Protein AF-A0A842TXM1-F1 (afdb_monomer_lite)

Foldseek 3Di:
DDDDLVRLVVLLVVLVVVLVVLVVVVVVCCVPPVPPDPDPVSVVVNVVSVVSNVVSVD

Secondary structure (DSSP, 8-state):
-PPPHHHHHHHHHHHHHHHHHHHHHHHHHHHH-TT----HHHHHHHHHHHHHHHHTT-

pLDDT: mean 81.81, std 12.72, range [56.78, 95.44]

Structure (mmCIF, N/CA/C/O backbone):
data_AF-A0A842TXM1-F1
#
_entry.id   AF-A0A842TXM1-F1
#
loop_
_atom_site.group_PDB
_atom_site.id
_atom_site.type_symbol
_atom_site.label_atom_id
_atom_site.label_alt_id
_atom_site.label_comp_id
_atom_site.label_asym_id
_atom_site.label_entity_id
_atom_site.label_seq_id
_atom_site.pdbx_PDB_ins_code
_atom_site.Cartn_x
_atom_site.Cartn_y
_atom_site.Cartn_z
_atom_site.occupancy
_atom_site.B_iso_or_equiv
_atom_site.auth_seq_id
_atom_site.auth_comp_id
_atom_site.auth_asym_id
_atom_site.auth_atom_id
_atom_site.pdbx_PDB_model_num
ATOM 1 N N . MET A 1 1 ? -14.003 -13.199 12.650 1.00 69.62 1 MET A N 1
ATOM 2 C CA . MET A 1 1 ? -13.078 -12.324 13.397 1.00 69.62 1 MET A CA 1
ATOM 3 C C . MET A 1 1 ? -13.049 -11.007 12.658 1.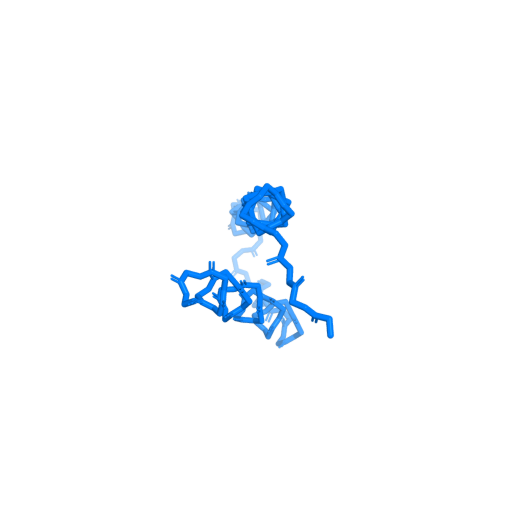00 69.62 1 MET A C 1
ATOM 5 O O . MET A 1 1 ? -12.782 -11.030 11.464 1.00 69.62 1 MET A O 1
ATOM 9 N N . GLU A 1 2 ? -13.403 -9.918 13.328 1.00 83.31 2 GLU A N 1
ATOM 10 C CA . GLU A 1 2 ? -13.252 -8.562 12.792 1.00 83.31 2 GLU A CA 1
ATOM 11 C C . GLU A 1 2 ? -11.943 -7.970 13.311 1.00 83.31 2 GLU A C 1
ATOM 13 O O . GLU A 1 2 ? -11.523 -8.288 14.424 1.00 83.31 2 GLU A O 1
ATOM 18 N N . LEU A 1 3 ? -11.295 -7.152 12.484 1.00 85.94 3 LEU A N 1
ATOM 19 C CA . LEU A 1 3 ? -10.115 -6.396 12.887 1.00 85.94 3 LEU A CA 1
ATOM 20 C C . LEU A 1 3 ? -10.527 -5.299 13.865 1.00 85.94 3 LEU A C 1
ATOM 22 O O . LEU A 1 3 ? -11.522 -4.606 13.642 1.00 85.94 3 LEU A O 1
ATOM 26 N N . THR A 1 4 ? -9.724 -5.105 14.901 1.00 92.12 4 THR A N 1
ATOM 27 C CA . THR A 1 4 ? -9.836 -3.946 15.786 1.00 92.12 4 THR A CA 1
ATOM 28 C C . THR A 1 4 ? -9.436 -2.661 15.057 1.00 92.12 4 THR A C 1
ATOM 30 O O . THR A 1 4 ? -8.699 -2.677 14.066 1.00 92.12 4 THR A O 1
ATOM 33 N N . ASP A 1 5 ? -9.868 -1.516 15.582 1.00 90.38 5 ASP A N 1
ATOM 34 C CA . ASP A 1 5 ? -9.504 -0.204 15.035 1.00 90.38 5 ASP A CA 1
ATOM 35 C C . ASP A 1 5 ? -7.985 0.037 15.026 1.00 90.38 5 ASP A C 1
ATOM 37 O O . ASP A 1 5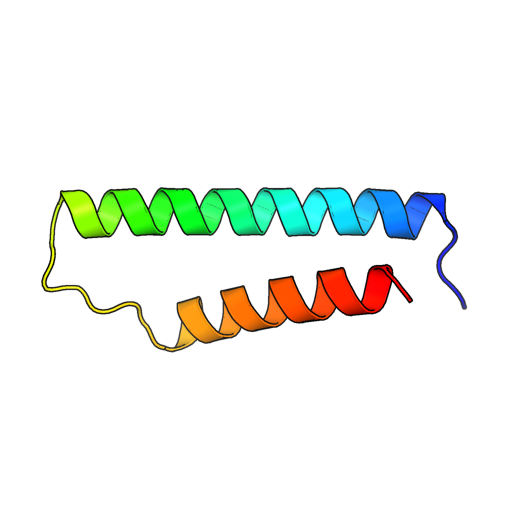 ? -7.458 0.708 14.133 1.00 90.38 5 ASP A O 1
ATOM 41 N N . GLU A 1 6 ? -7.261 -0.508 16.008 1.00 92.88 6 GLU A N 1
ATOM 42 C CA . GLU A 1 6 ? -5.800 -0.412 16.085 1.00 92.88 6 GLU A CA 1
ATOM 43 C C . GLU A 1 6 ? -5.122 -1.255 15.002 1.00 92.88 6 GLU A C 1
ATOM 45 O O . GLU A 1 6 ? -4.215 -0.766 14.324 1.00 92.88 6 GLU A O 1
ATOM 50 N N . GLU A 1 7 ? -5.605 -2.475 14.760 1.00 91.94 7 GLU A N 1
ATOM 51 C CA . GLU A 1 7 ? -5.108 -3.332 13.680 1.00 91.94 7 GLU A CA 1
ATOM 52 C C . GLU A 1 7 ? -5.403 -2.727 12.304 1.00 91.94 7 GLU A C 1
ATOM 54 O O . GLU A 1 7 ? -4.514 -2.694 11.450 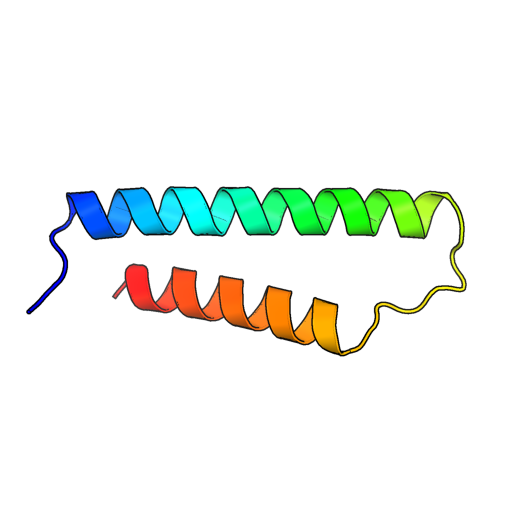1.00 91.94 7 GLU A O 1
ATOM 59 N N . LYS A 1 8 ? -6.605 -2.165 12.095 1.00 91.69 8 LYS A N 1
ATOM 60 C CA . LYS A 1 8 ? -6.947 -1.435 10.862 1.00 91.69 8 LYS A CA 1
ATOM 61 C C . LYS A 1 8 ? -5.995 -0.257 10.635 1.00 91.69 8 LYS A C 1
ATOM 63 O O . LYS A 1 8 ? -5.474 -0.088 9.531 1.00 91.69 8 LYS A O 1
ATOM 68 N N . LYS A 1 9 ? -5.712 0.540 11.674 1.00 92.12 9 LYS A N 1
ATOM 69 C CA . LYS A 1 9 ? -4.758 1.664 11.598 1.00 92.12 9 LYS A CA 1
ATOM 70 C C . LYS A 1 9 ? -3.343 1.197 11.274 1.00 92.12 9 LYS A C 1
ATOM 72 O O . LYS A 1 9 ? -2.691 1.804 10.423 1.00 92.12 9 LYS A O 1
ATOM 77 N N . PHE A 1 10 ? -2.875 0.132 11.921 1.00 94.56 10 PHE A N 1
ATOM 78 C CA . PHE A 1 10 ? -1.542 -0.417 11.688 1.00 94.56 10 PHE A CA 1
ATOM 79 C C . PHE A 1 10 ? -1.393 -0.959 10.262 1.00 94.56 10 PHE A C 1
ATOM 81 O O . PHE A 1 10 ? -0.445 -0.604 9.562 1.00 94.56 10 PHE A O 1
ATOM 88 N N . LEU A 1 11 ? -2.367 -1.733 9.783 1.00 93.69 11 LEU A N 1
ATOM 89 C CA . LEU A 1 11 ? -2.386 -2.238 8.409 1.00 93.69 11 LEU A CA 1
ATOM 90 C C . LEU A 1 11 ? -2.419 -1.101 7.389 1.00 93.69 11 LEU A C 1
ATOM 92 O O . LEU A 1 11 ? -1.648 -1.103 6.432 1.00 93.69 11 LEU A O 1
ATOM 96 N N . LYS A 1 12 ? -3.244 -0.079 7.623 1.00 93.00 12 LYS A N 1
ATOM 97 C CA . LYS A 1 12 ? -3.306 1.102 6.757 1.00 93.00 12 LYS A CA 1
ATOM 98 C C . LYS A 1 12 ? -1.970 1.842 6.704 1.00 93.00 12 LYS A C 1
ATOM 100 O O . LYS A 1 12 ? -1.579 2.316 5.639 1.00 93.00 12 LYS A O 1
ATOM 105 N N . PHE A 1 13 ? -1.260 1.936 7.827 1.00 94.75 13 PHE A N 1
ATOM 106 C CA . PHE A 1 13 ? 0.085 2.507 7.867 1.00 94.75 13 PHE A CA 1
ATOM 107 C C . PHE A 1 13 ? 1.075 1.694 7.021 1.00 94.75 13 PHE A C 1
ATOM 109 O O . PHE A 1 13 ? 1.800 2.281 6.216 1.00 94.75 13 PHE A O 1
ATOM 116 N N . LEU A 1 14 ? 1.076 0.364 7.156 1.00 95.44 14 LEU A N 1
ATOM 117 C CA . LEU A 1 14 ? 1.951 -0.515 6.375 1.00 95.44 14 LEU A CA 1
ATOM 118 C C . LEU A 1 14 ? 1.684 -0.399 4.870 1.00 95.44 14 LEU A C 1
ATOM 120 O O . LEU A 1 14 ? 2.620 -0.185 4.104 1.00 95.44 14 LEU A O 1
ATOM 124 N N . LEU A 1 15 ? 0.415 -0.457 4.459 1.00 94.25 15 LEU A N 1
ATOM 125 C CA . LEU A 1 15 ? 0.024 -0.359 3.050 1.00 94.25 15 LEU A CA 1
ATOM 126 C C . LEU A 1 15 ? 0.411 0.993 2.439 1.00 94.25 15 LEU A C 1
ATOM 128 O O . LEU A 1 15 ? 0.940 1.043 1.334 1.00 94.25 15 LEU A O 1
ATOM 132 N N . LYS A 1 16 ? 0.206 2.097 3.169 1.00 93.44 16 LYS A N 1
ATOM 133 C CA . LYS A 1 16 ? 0.620 3.435 2.715 1.00 93.44 16 LYS A CA 1
ATOM 134 C C . LYS A 1 16 ? 2.133 3.565 2.581 1.00 93.44 16 LYS A C 1
ATOM 136 O O . LYS A 1 16 ? 2.609 4.220 1.657 1.00 93.44 16 LYS A O 1
ATOM 141 N N . LYS A 1 17 ? 2.891 2.971 3.506 1.00 94.56 17 LYS A N 1
ATOM 142 C CA . LYS A 1 17 ? 4.354 2.973 3.444 1.00 94.56 17 LYS A CA 1
ATOM 143 C C . LYS A 1 17 ? 4.834 2.250 2.189 1.00 94.56 17 LYS A C 1
ATOM 145 O O . LYS A 1 17 ? 5.679 2.795 1.487 1.00 94.56 17 LYS A O 1
ATOM 150 N N . GLU A 1 18 ? 4.267 1.082 1.907 1.00 91.69 18 GLU A N 1
ATOM 151 C CA . GLU A 1 18 ? 4.599 0.286 0.725 1.00 91.69 18 GLU A CA 1
ATOM 152 C C . GLU A 1 18 ? 4.274 1.028 -0.576 1.00 91.69 18 GLU A C 1
ATOM 154 O O . GLU A 1 18 ? 5.142 1.156 -1.435 1.00 91.69 18 GLU A O 1
ATOM 159 N N . LEU A 1 19 ? 3.080 1.627 -0.668 1.00 91.00 19 LEU A N 1
ATOM 160 C CA . LEU A 1 19 ? 2.678 2.451 -1.813 1.00 91.00 19 LEU A CA 1
ATOM 161 C C . LEU A 1 19 ? 3.679 3.591 -2.068 1.00 91.00 19 LEU A C 1
ATOM 163 O O . LEU A 1 19 ? 4.127 3.798 -3.187 1.00 91.00 19 LEU A O 1
ATOM 167 N N . SER A 1 20 ? 4.110 4.280 -1.006 1.00 90.25 20 SER A N 1
ATOM 168 C CA . SER A 1 20 ? 5.092 5.366 -1.130 1.00 90.25 20 SER A CA 1
ATOM 169 C C . SER A 1 20 ? 6.482 4.890 -1.567 1.00 90.25 20 SER A C 1
ATOM 171 O O . SER A 1 20 ? 7.261 5.672 -2.113 1.00 90.25 20 SER A O 1
ATOM 173 N N . THR A 1 21 ? 6.832 3.635 -1.273 1.00 89.25 21 THR A N 1
ATOM 174 C CA . THR A 1 21 ? 8.093 3.030 -1.712 1.00 89.25 21 THR A CA 1
ATOM 175 C C . THR A 1 21 ? 8.031 2.733 -3.202 1.00 89.25 21 THR A C 1
ATOM 177 O O . THR A 1 21 ? 8.976 3.089 -3.904 1.00 89.25 21 THR A O 1
ATOM 180 N N . LEU A 1 22 ? 6.913 2.164 -3.671 1.00 85.94 22 LEU A N 1
ATOM 181 C CA . LEU A 1 22 ? 6.645 1.950 -5.093 1.00 85.94 22 LEU A CA 1
ATOM 182 C C . LEU A 1 22 ? 6.739 3.268 -5.851 1.00 85.94 22 LEU A C 1
ATOM 184 O O . LEU A 1 22 ? 7.640 3.404 -6.662 1.00 85.94 22 LEU A O 1
ATOM 188 N N . GLU A 1 23 ? 5.952 4.286 -5.491 1.00 84.12 23 GLU A N 1
ATOM 189 C CA . GLU A 1 23 ? 5.949 5.595 -6.173 1.00 84.12 23 GLU A CA 1
ATOM 190 C C . GLU A 1 23 ? 7.347 6.243 -6.274 1.00 84.12 23 GLU A C 1
ATOM 192 O O . GLU A 1 23 ? 7.646 6.993 -7.203 1.00 84.12 23 GLU A O 1
ATOM 197 N N . LYS A 1 24 ? 8.234 5.992 -5.301 1.00 84.25 24 LYS A N 1
ATOM 198 C CA . LYS A 1 24 ? 9.627 6.467 -5.352 1.00 84.25 24 LYS A CA 1
ATOM 199 C C . LYS A 1 24 ? 10.484 5.652 -6.311 1.00 84.25 24 LYS A C 1
ATOM 201 O O . LYS A 1 24 ? 11.330 6.232 -6.989 1.00 84.25 24 LYS A O 1
ATOM 206 N N . GLN A 1 25 ? 10.308 4.334 -6.330 1.00 79.19 25 GLN A N 1
ATOM 207 C CA . GLN A 1 25 ? 10.957 3.461 -7.307 1.00 79.19 25 GLN A CA 1
ATOM 208 C C . GLN A 1 25 ? 10.496 3.816 -8.719 1.00 79.19 25 GLN A C 1
ATOM 210 O O . GLN A 1 25 ? 11.344 3.952 -9.593 1.00 79.19 25 GLN A O 1
ATOM 215 N N . GLU A 1 26 ? 9.200 4.081 -8.898 1.00 74.75 26 GLU A N 1
ATOM 216 C CA . GLU A 1 26 ? 8.619 4.511 -10.167 1.00 74.75 26 GLU A CA 1
ATOM 217 C C . GLU A 1 26 ? 9.293 5.783 -10.690 1.00 74.75 26 GLU A C 1
ATOM 219 O O . GLU A 1 26 ? 9.884 5.776 -11.767 1.00 74.75 26 GLU A O 1
ATOM 224 N N . LYS A 1 27 ? 9.324 6.842 -9.871 1.00 71.75 27 LYS A N 1
ATOM 225 C CA . LYS A 1 27 ? 10.001 8.104 -10.217 1.00 71.75 27 LYS A CA 1
ATOM 226 C C . LYS A 1 27 ? 11.480 7.926 -10.523 1.00 71.75 27 LYS A C 1
ATOM 228 O O . LYS A 1 27 ? 11.999 8.556 -11.431 1.00 71.75 27 LYS A O 1
ATOM 233 N N . THR A 1 28 ? 12.158 7.063 -9.765 1.00 67.88 28 THR A N 1
ATOM 234 C CA . THR A 1 28 ? 13.575 6.784 -10.012 1.00 67.88 28 THR A CA 1
ATOM 235 C C . THR A 1 28 ? 13.751 6.168 -11.400 1.00 67.88 28 THR A C 1
ATOM 237 O O . THR A 1 28 ? 14.635 6.581 -12.132 1.00 67.88 28 THR A O 1
ATOM 240 N N . ILE A 1 29 ? 12.907 5.217 -11.798 1.00 67.38 29 ILE A N 1
ATOM 241 C CA . ILE A 1 29 ? 13.002 4.569 -13.113 1.00 67.38 29 ILE A CA 1
ATOM 242 C C . ILE A 1 29 ? 12.673 5.560 -14.239 1.00 67.38 29 ILE A C 1
ATOM 244 O O . ILE A 1 29 ? 13.436 5.643 -15.200 1.00 67.38 29 ILE A O 1
ATOM 248 N N . GLU A 1 30 ? 11.613 6.359 -14.091 1.00 63.66 30 GLU A N 1
ATOM 249 C CA . GLU A 1 30 ? 11.241 7.404 -15.060 1.00 63.66 30 GLU A CA 1
ATOM 250 C C . GLU A 1 30 ? 12.362 8.436 -15.279 1.00 63.66 30 GLU A C 1
ATOM 252 O O . GLU A 1 30 ? 12.582 8.876 -16.409 1.00 63.66 30 GLU A O 1
ATOM 257 N N . ASP A 1 31 ? 13.100 8.789 -14.221 1.00 64.62 31 ASP A N 1
ATOM 258 C CA . ASP A 1 31 ? 14.214 9.742 -14.279 1.00 64.62 31 ASP A CA 1
ATOM 259 C C . ASP A 1 31 ? 15.454 9.187 -15.018 1.00 64.62 31 ASP A C 1
ATOM 261 O O . ASP A 1 31 ? 16.253 9.971 -15.540 1.00 64.62 31 ASP A O 1
ATOM 265 N N . PHE A 1 32 ? 15.642 7.860 -15.070 1.00 63.28 32 PHE A N 1
ATOM 266 C CA . PHE A 1 32 ? 16.826 7.222 -15.671 1.00 63.28 32 PHE A CA 1
ATOM 267 C C . PHE A 1 32 ? 16.565 6.589 -17.047 1.00 63.28 32 PHE A C 1
ATOM 269 O O . PHE A 1 32 ? 17.450 6.659 -17.902 1.00 63.28 32 PHE A O 1
ATOM 276 N N . GLU A 1 33 ? 15.389 6.003 -17.294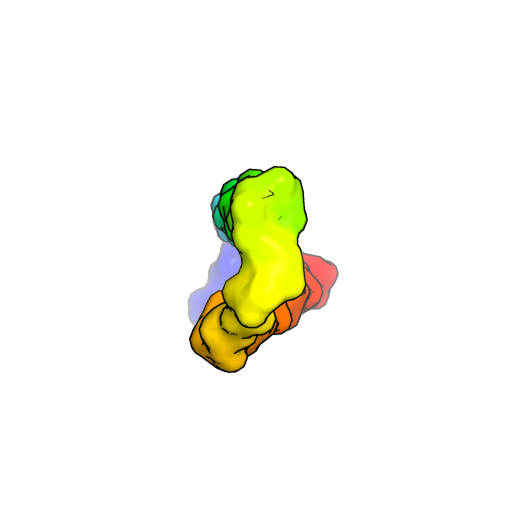 1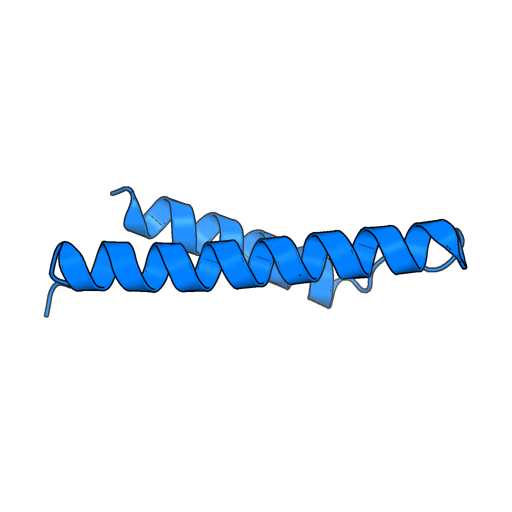.00 61.59 33 GLU A N 1
ATOM 277 C CA . GLU A 1 33 ? 15.053 5.320 -18.553 1.00 61.59 33 GLU A CA 1
ATOM 278 C C . GLU A 1 33 ? 13.557 5.489 -18.909 1.00 61.59 33 GLU A C 1
ATOM 280 O O . GLU A 1 33 ? 12.732 4.641 -18.567 1.00 61.59 33 GLU A O 1
ATOM 285 N N . PRO A 1 34 ? 13.177 6.541 -19.662 1.00 57.94 34 PRO A N 1
ATOM 286 C CA . PRO A 1 34 ? 11.773 6.844 -19.977 1.00 57.94 34 PRO A CA 1
ATOM 287 C C . PRO A 1 34 ? 11.080 5.812 -20.891 1.00 57.94 34 PRO A C 1
ATOM 289 O O . PRO A 1 34 ? 9.880 5.913 -21.136 1.00 57.94 34 PRO A O 1
ATOM 292 N N . GLU A 1 35 ? 11.819 4.835 -21.427 1.00 56.78 35 GLU A N 1
ATOM 293 C CA . GLU A 1 35 ? 11.292 3.775 -22.298 1.00 56.78 35 GLU A CA 1
ATOM 294 C C . GLU A 1 35 ? 10.846 2.520 -21.528 1.00 56.78 35 GLU A C 1
ATOM 296 O O . GLU A 1 35 ? 10.129 1.685 -22.091 1.00 56.78 35 GLU A O 1
ATOM 301 N N . PHE A 1 36 ? 11.213 2.383 -20.247 1.00 57.50 36 PHE A N 1
ATOM 302 C CA . PHE A 1 36 ? 10.729 1.293 -19.402 1.00 57.50 36 PHE A CA 1
ATOM 303 C C . PHE A 1 36 ? 9.298 1.582 -18.951 1.00 57.50 36 PHE A C 1
ATOM 305 O O . PHE A 1 36 ? 9.036 2.175 -17.910 1.00 57.50 36 PHE A O 1
ATOM 312 N N . GLN A 1 37 ? 8.347 1.146 -19.772 1.00 58.69 37 GLN A N 1
ATOM 313 C CA . GLN A 1 37 ? 6.952 1.024 -19.373 1.00 58.69 37 GLN A CA 1
ATOM 314 C C . GLN A 1 37 ? 6.864 0.086 -18.163 1.00 58.69 37 GLN A C 1
ATOM 316 O O . GLN A 1 37 ? 7.368 -1.039 -18.227 1.00 58.69 37 GLN A O 1
ATOM 321 N N . PHE A 1 38 ? 6.224 0.546 -17.085 1.00 62.84 38 PHE A N 1
ATOM 322 C CA . PHE A 1 38 ? 5.905 -0.256 -15.904 1.00 62.84 38 PHE A CA 1
ATOM 323 C C . PHE A 1 38 ? 5.429 -1.651 -16.293 1.00 62.84 38 PHE A C 1
ATOM 325 O O . PHE A 1 38 ? 4.563 -1.819 -17.160 1.00 62.84 38 PHE A O 1
ATOM 332 N N . LEU A 1 39 ? 5.992 -2.681 -15.658 1.00 64.25 39 LEU A N 1
ATOM 333 C CA . LEU A 1 39 ? 5.517 -4.035 -15.896 1.00 64.25 39 LEU A CA 1
ATOM 334 C C . LEU A 1 39 ? 4.073 -4.092 -15.398 1.00 64.25 39 LEU A C 1
ATOM 336 O O . LEU A 1 39 ? 3.789 -3.712 -14.268 1.00 64.25 39 LEU A O 1
ATOM 340 N N . ALA A 1 40 ? 3.151 -4.641 -16.190 1.00 68.00 40 ALA A N 1
ATOM 341 C CA . ALA A 1 40 ? 1.730 -4.741 -15.827 1.00 68.00 40 ALA A CA 1
ATOM 342 C C . ALA A 1 40 ? 1.453 -5.443 -14.471 1.00 68.00 40 ALA A C 1
ATOM 344 O O . ALA A 1 40 ? 0.316 -5.471 -14.005 1.00 68.00 40 ALA A O 1
ATOM 345 N N . ALA A 1 41 ? 2.458 -6.075 -13.856 1.00 69.75 41 ALA A N 1
ATOM 346 C CA . ALA A 1 41 ? 2.401 -6.604 -12.497 1.00 69.75 41 ALA A CA 1
ATOM 347 C C . ALA A 1 41 ? 2.527 -5.514 -11.412 1.00 69.75 41 ALA A C 1
ATOM 349 O O . ALA A 1 41 ? 1.850 -5.620 -10.393 1.00 69.75 41 ALA A O 1
ATOM 350 N N . GLU A 1 42 ? 3.342 -4.480 -11.634 1.00 74.88 42 GLU A N 1
ATOM 351 C CA . GLU A 1 42 ? 3.578 -3.361 -10.710 1.00 74.88 42 GLU A CA 1
ATOM 352 C C . GLU A 1 42 ? 2.344 -2.456 -10.635 1.00 74.88 42 GLU A C 1
ATOM 354 O O . GLU A 1 42 ? 1.827 -2.240 -9.542 1.00 74.88 42 GLU A O 1
ATOM 359 N N . GLU A 1 43 ? 1.758 -2.083 -11.780 1.00 78.88 43 GLU A N 1
ATOM 360 C CA . GLU A 1 43 ? 0.471 -1.362 -11.824 1.00 78.88 43 GLU A CA 1
ATOM 361 C C . GLU A 1 43 ? -0.650 -2.139 -11.114 1.00 78.88 43 GLU A C 1
ATOM 363 O O . GLU A 1 43 ? -1.430 -1.587 -10.336 1.00 78.88 43 GLU A O 1
ATOM 368 N N . LYS A 1 44 ? -0.743 -3.457 -11.348 1.00 85.31 44 LYS A N 1
ATOM 369 C CA . LYS A 1 44 ? -1.742 -4.304 -10.672 1.00 85.31 44 LYS A CA 1
ATOM 370 C C . LYS A 1 44 ? -1.521 -4.357 -9.166 1.00 85.31 44 LYS A C 1
ATOM 372 O O . LYS A 1 44 ? -2.494 -4.428 -8.414 1.00 85.31 44 LYS A O 1
ATOM 377 N N . TYR A 1 45 ? -0.267 -4.357 -8.729 1.00 87.88 45 TYR A N 1
ATOM 378 C CA . TYR A 1 45 ? 0.077 -4.361 -7.315 1.00 87.88 45 TYR A CA 1
ATOM 379 C C . TYR A 1 45 ? -0.247 -3.014 -6.660 1.00 87.88 45 TYR A C 1
ATOM 381 O O . TYR A 1 45 ? -0.863 -2.992 -5.595 1.00 87.88 45 TYR A O 1
ATOM 389 N N . GLU A 1 46 ? 0.048 -1.897 -7.325 1.00 88.88 46 GLU A N 1
ATOM 390 C CA . GLU A 1 46 ? -0.312 -0.558 -6.855 1.00 88.88 46 GLU A CA 1
ATOM 391 C C . GLU A 1 46 ? -1.837 -0.404 -6.693 1.00 88.88 46 GLU A C 1
ATOM 393 O O . GLU A 1 46 ? -2.326 0.035 -5.645 1.00 88.88 46 GLU A O 1
ATOM 398 N N . LEU A 1 47 ? -2.612 -0.853 -7.688 1.00 91.25 47 LEU A N 1
ATOM 399 C CA . LEU A 1 47 ? -4.077 -0.875 -7.627 1.00 91.25 47 LEU A CA 1
ATOM 400 C C . LEU A 1 47 ? -4.597 -1.739 -6.470 1.00 91.25 47 LEU A C 1
ATOM 402 O O . LEU A 1 47 ? -5.507 -1.322 -5.751 1.00 91.25 47 LEU A O 1
ATOM 406 N N . LEU A 1 48 ? -3.996 -2.911 -6.241 1.00 93.31 48 LEU A N 1
ATOM 407 C CA . LEU A 1 48 ? -4.350 -3.779 -5.115 1.00 93.31 48 LEU A CA 1
ATOM 408 C C . LEU A 1 48 ? -4.128 -3.077 -3.768 1.00 93.31 48 LEU A C 1
ATOM 410 O O . LEU A 1 48 ? -4.995 -3.143 -2.894 1.00 93.31 48 LEU A O 1
ATOM 414 N N . LEU A 1 49 ? -2.997 -2.389 -3.594 1.00 92.00 49 LEU A N 1
ATOM 415 C CA . LEU A 1 49 ? -2.698 -1.648 -2.366 1.00 92.00 49 LEU A CA 1
ATOM 416 C C . LEU A 1 49 ? -3.719 -0.527 -2.127 1.00 92.00 49 LEU A C 1
ATOM 418 O O . LEU A 1 49 ? -4.218 -0.384 -1.006 1.00 92.00 49 LEU A O 1
ATOM 422 N N . LYS A 1 50 ? -4.088 0.225 -3.173 1.00 92.69 50 LYS A N 1
ATOM 423 C CA . LYS A 1 50 ? -5.128 1.270 -3.106 1.00 92.69 50 LYS A CA 1
ATOM 424 C C . LYS A 1 50 ? -6.487 0.692 -2.698 1.00 92.69 50 LYS A C 1
ATOM 426 O O . LYS A 1 50 ? -7.133 1.225 -1.792 1.00 92.69 50 LYS A O 1
ATOM 431 N N . ASP A 1 51 ? -6.886 -0.430 -3.289 1.00 94.88 51 ASP A N 1
ATOM 432 C CA . ASP A 1 51 ? -8.136 -1.120 -2.954 1.00 94.88 51 ASP A CA 1
ATOM 433 C C . ASP A 1 51 ? -8.154 -1.636 -1.510 1.00 94.88 51 ASP A C 1
ATOM 435 O O . ASP A 1 51 ? -9.170 -1.529 -0.819 1.00 94.88 51 ASP A O 1
ATOM 439 N N . MET A 1 52 ? -7.036 -2.181 -1.023 1.00 92.69 52 MET A N 1
ATOM 440 C CA . MET A 1 52 ? -6.921 -2.642 0.364 1.00 92.69 52 MET A CA 1
ATOM 441 C C . MET A 1 52 ? -7.014 -1.486 1.360 1.00 92.69 52 MET A C 1
ATOM 443 O O . MET A 1 52 ? -7.681 -1.622 2.383 1.00 92.69 52 MET A O 1
ATOM 447 N N . ILE A 1 53 ? -6.397 -0.341 1.060 1.00 92.94 53 ILE A N 1
ATOM 448 C CA . ILE A 1 53 ? -6.509 0.862 1.896 1.00 92.94 53 ILE A CA 1
ATOM 449 C C . ILE A 1 53 ? -7.966 1.321 1.978 1.00 92.94 53 ILE A C 1
ATOM 451 O O . ILE A 1 53 ? -8.436 1.618 3.074 1.00 92.94 53 ILE A O 1
ATOM 455 N N . LYS A 1 54 ? -8.681 1.334 0.848 1.00 93.06 54 LYS A N 1
ATOM 456 C CA . LYS A 1 54 ? -10.095 1.721 0.793 1.00 93.06 54 LYS A CA 1
ATOM 457 C C . LYS A 1 54 ? -10.980 0.777 1.610 1.00 93.06 54 LYS A C 1
ATOM 459 O O . LYS A 1 54 ? -11.804 1.234 2.386 1.00 93.06 54 LYS A O 1
ATOM 464 N N . LYS A 1 55 ? -10.750 -0.536 1.522 1.00 90.31 55 LYS A N 1
ATOM 465 C CA . LYS A 1 55 ? -11.474 -1.542 2.325 1.00 90.31 55 LYS A CA 1
ATOM 466 C C . LYS A 1 55 ? -11.234 -1.431 3.833 1.00 90.31 55 LYS A C 1
ATOM 468 O O . LYS A 1 55 ? -12.002 -1.991 4.600 1.00 90.31 55 LYS A O 1
ATOM 473 N N . LEU A 1 56 ? -10.155 -0.772 4.2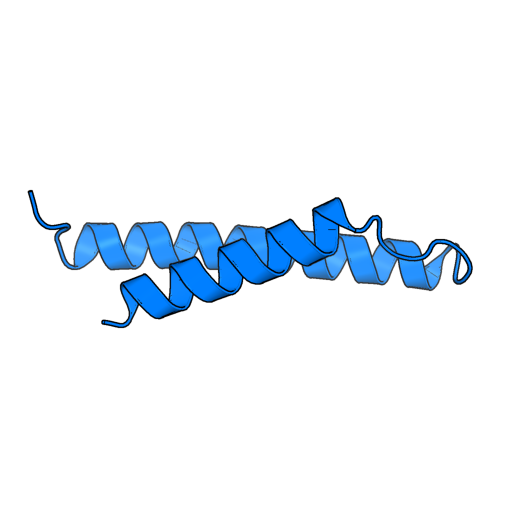54 1.00 88.38 56 LEU A N 1
ATOM 474 C CA . LEU A 1 56 ? -9.864 -0.497 5.664 1.00 88.38 56 LEU A CA 1
ATOM 475 C C . LEU A 1 56 ? -10.442 0.850 6.138 1.00 88.38 56 LEU A C 1
ATOM 477 O O . LEU A 1 56 ? -10.311 1.171 7.319 1.00 88.38 56 LEU A O 1
ATOM 481 N N . GLU A 1 57 ? -11.005 1.658 5.232 1.00 78.12 57 GLU A N 1
ATOM 482 C CA . GLU A 1 57 ? -11.752 2.884 5.556 1.00 78.12 57 GLU A CA 1
ATOM 483 C C . GLU A 1 57 ? -13.231 2.614 5.855 1.00 78.12 57 GLU A C 1
ATOM 485 O O . GLU A 1 57 ? -13.827 3.400 6.592 1.00 78.12 57 GLU A O 1
ATOM 490 N N . ASP A 1 58 ? -13.757 1.496 5.346 1.00 59.38 58 ASP A N 1
ATOM 491 C CA . ASP A 1 58 ? -15.060 0.911 5.689 1.00 59.38 58 ASP A CA 1
ATOM 492 C C . ASP A 1 58 ? -14.989 0.041 6.975 1.00 59.38 58 ASP A C 1
ATOM 494 O O . ASP A 1 58 ? -16.004 -0.026 7.703 1.00 59.38 58 ASP A O 1
#

Sequence (58 aa):
MELTDEEKKFLKFLLKKELSTLEKQEKTIEDFEPEFQFLAAEEKYELLLKDMIKKLED

Radius of gyration: 14.17 Å; chains: 1; bounding box: 32×22×38 Å